Protein AF-A0A094KVV4-F1 (afdb_monomer)

Solvent-accessible surface area (backbone atoms only — not comparable to full-atom values): 6250 Å² total; per-residue (Å²): 112,73,70,60,54,53,53,52,53,54,53,55,55,54,58,66,68,71,71,74,74,76,79,75,78,81,71,75,80,74,79,77,78,85,75,78,80,71,76,78,62,63,78,70,72,83,77,87,72,72,79,72,60,84,91,52,58,72,87,32,73,66,34,42,50,45,51,53,51,42,51,52,47,52,51,53,45,52,55,44,45,51,56,25,51,53,46,51,53,50,53,53,54,61,63,75,77,110

Mean predicted aligned error: 16.38 Å

Radius of gyration: 36.57 Å; Cα contacts (8 Å, |Δi|>4): 32; chains: 1; bounding box: 64×50×91 Å

Foldseek 3Di:
DVVVVVVVVVVVVVVVVVPDPPPDPPPPDDPPPPPPPLPPQDQDDDDDQDDADPVDDCPDPRNVVSVVVRVVSVVVNVVSVVSSVVSVVVVVVVVVVD

Secondary structure (DSSP, 8-state):
-HHHHHHHHHHHHHHHHTT---------------------PPPPPPPPPPPPPSSS-TTSHHHHHHHHHHHHHHHHHHHHHHHHHHHHHHHHHHHHT-

Structure (mmCIF, N/CA/C/O backbone):
data_AF-A0A094KVV4-F1
#
_entry.id   AF-A0A094KVV4-F1
#
loop_
_atom_site.group_PDB
_atom_site.id
_atom_site.type_symbol
_atom_site.label_atom_id
_atom_site.label_alt_id
_atom_site.label_comp_id
_atom_site.label_asym_id
_atom_site.label_entity_id
_atom_site.label_seq_id
_atom_site.pdbx_PDB_ins_code
_atom_site.Cartn_x
_atom_site.Cartn_y
_atom_site.Cartn_z
_atom_site.occupancy
_atom_site.B_iso_or_equiv
_atom_site.auth_seq_id
_atom_site.auth_comp_id
_atom_site.auth_asym_id
_atom_site.auth_atom_id
_atom_site.pdbx_PDB_model_num
ATOM 1 N N . MET A 1 1 ? -46.356 -45.538 67.146 1.00 58.53 1 MET A N 1
ATOM 2 C CA . MET A 1 1 ? -46.399 -44.104 67.526 1.00 58.53 1 MET A CA 1
ATOM 3 C C . MET A 1 1 ? -45.072 -43.367 67.307 1.00 58.53 1 MET A C 1
ATOM 5 O O . MET A 1 1 ? -45.102 -42.338 66.651 1.00 58.53 1 MET A O 1
ATOM 9 N N . LYS A 1 2 ? -43.903 -43.886 67.733 1.00 58.56 2 LYS A N 1
ATOM 10 C CA . LYS A 1 2 ? -42.592 -43.206 67.549 1.00 58.56 2 LYS A CA 1
ATOM 11 C C . LYS A 1 2 ? -42.231 -42.855 66.090 1.00 58.56 2 LYS A C 1
ATOM 13 O O . LYS A 1 2 ? -41.721 -41.773 65.835 1.00 58.56 2 LYS A O 1
ATOM 18 N N . ARG A 1 3 ? -42.550 -43.734 65.127 1.00 67.69 3 ARG A N 1
ATOM 19 C CA . ARG A 1 3 ? -42.287 -43.498 63.690 1.00 67.69 3 ARG A CA 1
ATOM 20 C C . ARG A 1 3 ? -43.145 -42.380 63.083 1.00 67.69 3 ARG A C 1
ATOM 22 O O . ARG A 1 3 ? -42.664 -41.659 62.225 1.00 67.69 3 ARG A O 1
ATOM 29 N N . VAL A 1 4 ? -44.378 -42.212 63.568 1.00 74.31 4 VAL A N 1
ATOM 30 C CA . VAL A 1 4 ? -45.297 -41.150 63.114 1.00 74.31 4 VAL A CA 1
ATOM 31 C C . VAL A 1 4 ? -44.835 -39.789 63.636 1.00 74.31 4 VAL A C 1
ATOM 33 O O . VAL A 1 4 ? -44.835 -38.811 62.898 1.00 74.31 4 VAL A O 1
ATOM 36 N N . LEU A 1 5 ? -44.354 -39.751 64.883 1.00 75.88 5 LEU A N 1
ATOM 37 C CA . LEU A 1 5 ? -43.798 -38.541 65.487 1.00 75.88 5 LEU A CA 1
ATOM 38 C C . LEU A 1 5 ? -42.541 -38.058 64.744 1.00 75.88 5 LEU A C 1
ATOM 40 O O . LEU A 1 5 ? -42.385 -36.870 64.495 1.00 75.88 5 LEU A O 1
ATOM 44 N N . MET A 1 6 ? -41.670 -38.989 64.345 1.00 74.38 6 MET A N 1
ATOM 45 C CA . MET A 1 6 ? -40.449 -38.657 63.607 1.00 74.38 6 MET A CA 1
ATOM 46 C C . MET A 1 6 ? -40.757 -38.095 62.210 1.00 74.38 6 MET A C 1
ATOM 48 O O . MET A 1 6 ? -40.109 -37.151 61.770 1.00 74.38 6 MET A O 1
ATOM 52 N N . LEU A 1 7 ? -41.792 -38.622 61.550 1.00 78.31 7 LEU A N 1
ATOM 53 C CA . LEU A 1 7 ? -42.238 -38.163 60.232 1.00 78.31 7 LEU A CA 1
ATOM 54 C C . LEU A 1 7 ? -42.821 -36.742 60.287 1.00 78.31 7 LEU A C 1
ATOM 56 O O . LEU A 1 7 ? -42.529 -35.927 59.417 1.00 78.31 7 LEU A O 1
ATOM 60 N N . LEU A 1 8 ? -43.568 -36.418 61.349 1.00 76.81 8 LEU A N 1
ATOM 61 C CA . LEU A 1 8 ? -44.102 -35.072 61.588 1.00 76.81 8 LEU A CA 1
ATOM 62 C C . LEU A 1 8 ? -43.002 -34.029 61.827 1.00 76.81 8 LEU A C 1
ATOM 64 O O . LEU A 1 8 ? -43.102 -32.913 61.325 1.00 76.81 8 LEU A O 1
ATOM 68 N N . ILE A 1 9 ? -41.937 -34.392 62.547 1.00 79.56 9 ILE A N 1
ATOM 69 C CA . ILE A 1 9 ? -40.801 -33.489 62.798 1.00 79.56 9 ILE A CA 1
ATOM 70 C C . ILE A 1 9 ? -40.062 -33.179 61.494 1.00 79.56 9 ILE A C 1
ATOM 72 O O . ILE A 1 9 ? -39.754 -32.021 61.222 1.00 79.56 9 ILE A O 1
ATOM 76 N N . VAL A 1 10 ? -39.825 -34.192 60.658 1.00 78.62 10 VAL A N 1
ATOM 77 C CA . VAL A 1 10 ? -39.177 -33.998 59.353 1.00 78.62 10 VAL A CA 1
ATOM 78 C C . VAL A 1 10 ? -40.030 -33.098 58.454 1.00 78.62 10 VAL A C 1
ATOM 80 O O . VAL A 1 10 ? -39.498 -32.176 57.841 1.00 78.62 10 VAL A O 1
ATOM 83 N N . LEU A 1 11 ? -41.352 -33.296 58.432 1.00 77.94 11 LEU A N 1
ATOM 84 C CA . LEU A 1 11 ? -42.265 -32.473 57.633 1.00 77.94 11 LEU A CA 1
ATOM 85 C C . LEU A 1 11 ? -42.257 -30.996 58.068 1.00 77.94 11 LEU A C 1
ATOM 87 O O . LEU A 1 11 ? -42.264 -30.100 57.225 1.00 77.94 11 LEU A O 1
ATOM 91 N N . MET A 1 12 ? -42.189 -30.745 59.378 1.00 74.12 12 MET A N 1
ATOM 92 C CA . MET A 1 12 ? -42.106 -29.390 59.935 1.00 74.12 12 MET A CA 1
ATOM 93 C C . MET A 1 12 ? -40.789 -28.694 59.576 1.00 74.12 12 MET A C 1
ATO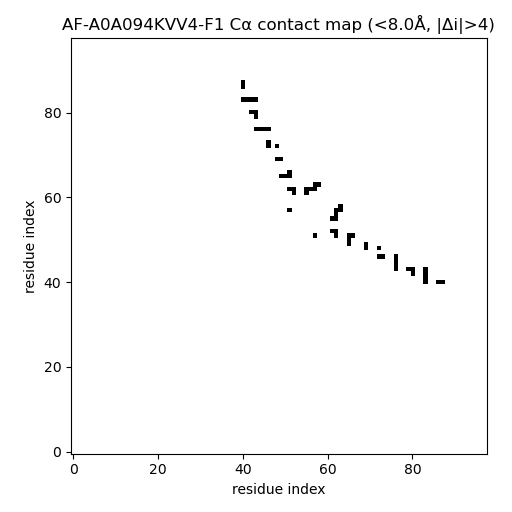M 95 O O . MET A 1 12 ? -40.798 -27.503 59.280 1.00 74.12 12 MET A O 1
ATOM 99 N N . ILE A 1 13 ? -39.670 -29.422 59.529 1.00 74.31 13 ILE A N 1
ATOM 100 C CA . ILE A 1 13 ? -38.373 -28.860 59.121 1.00 74.31 13 ILE A CA 1
ATOM 101 C C . ILE A 1 13 ? -38.401 -28.442 57.644 1.00 74.31 13 ILE A C 1
ATOM 103 O O . ILE A 1 13 ? -37.926 -27.358 57.310 1.00 74.31 13 ILE A O 1
ATOM 107 N N . PHE A 1 14 ? -39.006 -29.242 56.761 1.00 68.00 14 PHE A N 1
ATOM 108 C CA . PHE A 1 14 ? -39.101 -28.898 55.337 1.00 68.00 14 PHE A CA 1
ATOM 109 C C . PHE A 1 14 ? -39.943 -27.640 55.071 1.00 68.00 14 PHE A C 1
ATOM 111 O O . PHE A 1 14 ? -39.575 -26.842 54.209 1.00 68.00 14 PHE A O 1
ATOM 118 N N . LEU A 1 15 ? -41.012 -27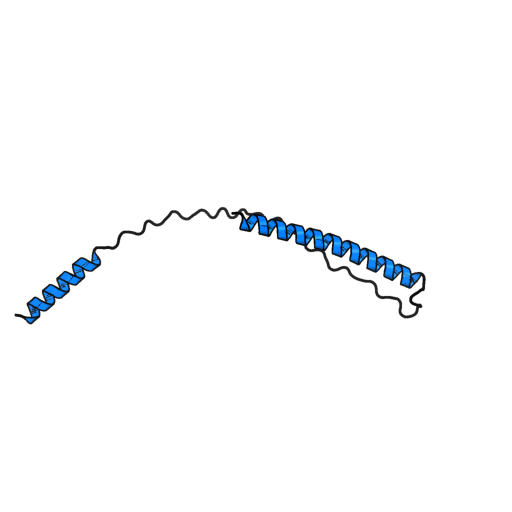.411 55.840 1.00 67.25 15 LEU A N 1
ATOM 119 C CA . LEU A 1 15 ? -41.869 -26.225 55.694 1.00 67.25 15 LEU A CA 1
ATOM 120 C C . LEU A 1 15 ? -41.159 -24.914 56.069 1.00 67.25 15 LEU A C 1
ATOM 122 O O . LEU A 1 15 ? -41.421 -23.877 55.457 1.00 67.25 15 LEU A O 1
ATOM 126 N N . VAL A 1 16 ? -40.227 -24.952 57.027 1.00 67.50 16 VAL A N 1
ATOM 127 C CA . VAL A 1 16 ? -39.448 -23.769 57.441 1.00 67.50 16 VAL A CA 1
ATOM 128 C C . VAL A 1 16 ? -38.425 -23.364 56.370 1.00 67.50 16 VAL A C 1
ATOM 130 O O . VAL A 1 16 ? -38.143 -22.179 56.204 1.00 67.50 16 VAL A O 1
ATOM 133 N N . ILE A 1 17 ? -37.905 -24.318 55.592 1.00 64.12 17 ILE A N 1
ATOM 134 C CA . ILE A 1 17 ? -36.867 -24.058 54.579 1.00 64.12 17 ILE A CA 1
ATOM 135 C C . ILE A 1 17 ? -37.475 -23.501 53.275 1.00 64.12 17 ILE A C 1
ATOM 137 O O . ILE A 1 17 ? -36.829 -22.725 52.574 1.00 64.12 17 ILE A O 1
ATOM 141 N N . SER A 1 18 ? -38.742 -23.807 52.969 1.00 62.69 18 SER A N 1
ATOM 142 C CA . SER A 1 18 ? -39.444 -23.295 51.776 1.00 62.69 18 SER A CA 1
ATOM 143 C C . SER A 1 18 ? -39.900 -21.827 51.859 1.00 62.69 18 SER A C 1
ATOM 145 O O . SER A 1 18 ? -40.373 -21.282 50.864 1.00 62.69 18 SER A O 1
ATOM 147 N N . GLY A 1 19 ? -39.770 -21.171 53.019 1.00 58.66 19 GLY A N 1
ATOM 148 C CA . GLY A 1 19 ? -40.292 -19.817 53.266 1.00 58.66 19 GLY A CA 1
ATOM 149 C C . GLY A 1 19 ? -39.381 -18.645 52.870 1.00 58.66 19 GLY A C 1
ATOM 150 O O . GLY A 1 19 ? -39.789 -17.497 53.010 1.00 58.66 19 GLY A O 1
ATOM 151 N N . CYS A 1 20 ? -38.166 -18.894 52.372 1.00 63.03 20 CYS A N 1
ATOM 152 C CA . CYS A 1 20 ? -37.198 -17.843 52.027 1.00 63.03 20 CYS A CA 1
ATOM 153 C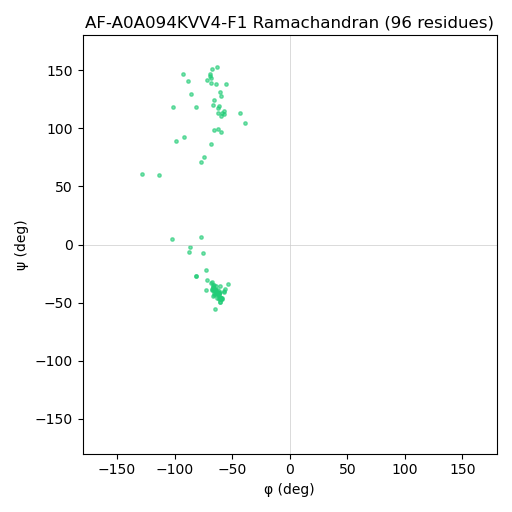 C . CYS A 1 20 ? -36.921 -17.770 50.517 1.00 63.03 20 CYS A C 1
ATOM 155 O O . CYS A 1 20 ? -35.781 -17.883 50.076 1.00 63.03 20 CYS A O 1
ATOM 157 N N . SER A 1 21 ? -37.951 -17.526 49.707 1.00 56.59 21 SER A N 1
ATOM 158 C CA . SER A 1 21 ? -37.751 -16.937 48.378 1.00 56.59 21 SER A CA 1
ATOM 159 C C . SER A 1 21 ? -38.028 -15.440 48.481 1.00 56.59 21 SER A C 1
ATOM 161 O O . SER A 1 21 ? -39.160 -14.984 48.331 1.00 56.59 21 SER A O 1
ATOM 163 N N . LYS A 1 22 ? -36.993 -14.655 48.804 1.00 55.16 22 LYS A N 1
ATOM 164 C CA . LYS A 1 22 ? -37.036 -13.215 48.536 1.00 55.16 22 LYS A CA 1
ATOM 165 C C . LYS A 1 22 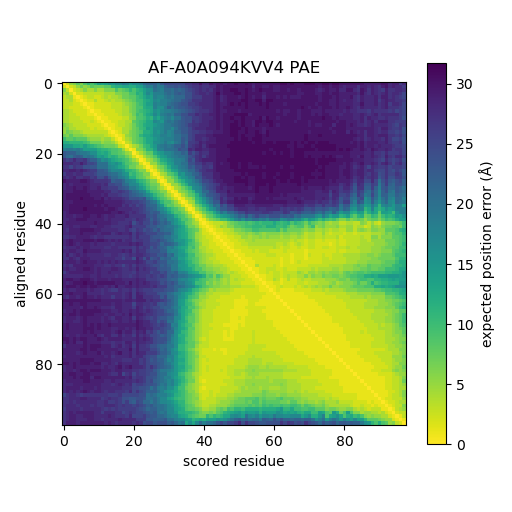? -37.163 -13.072 47.024 1.00 55.16 22 LYS A C 1
ATOM 167 O O . LYS A 1 22 ? -36.242 -13.441 46.301 1.00 55.16 22 LYS A O 1
ATOM 172 N N . SER A 1 23 ? -38.309 -12.574 46.569 1.00 57.69 23 SER A N 1
ATOM 173 C CA . SER A 1 23 ? -38.522 -12.123 45.198 1.00 57.69 23 SER A CA 1
ATOM 174 C C . SER A 1 23 ? -37.310 -11.310 44.746 1.00 57.69 23 SER A C 1
ATOM 176 O O . SER A 1 23 ? -37.034 -10.242 45.297 1.00 57.69 23 SER A O 1
ATOM 178 N N . ILE A 1 24 ? -36.568 -11.849 43.784 1.00 59.12 24 ILE A N 1
ATOM 179 C CA . ILE A 1 24 ? -35.486 -11.141 43.110 1.00 59.12 24 ILE A CA 1
ATOM 180 C C . ILE A 1 24 ? -36.151 -9.936 42.432 1.00 59.12 24 ILE A C 1
ATOM 182 O O . ILE A 1 24 ? -37.068 -10.148 41.633 1.00 59.12 24 ILE A O 1
ATOM 186 N N . PRO A 1 25 ? -35.784 -8.686 42.762 1.00 50.84 25 PRO A N 1
ATOM 187 C CA . PRO A 1 25 ? -36.264 -7.556 41.991 1.00 50.84 25 PRO A CA 1
ATOM 188 C C . PRO A 1 25 ? -35.727 -7.732 40.572 1.00 50.84 25 PRO A C 1
ATOM 190 O O . PRO A 1 25 ? -34.520 -7.793 40.355 1.00 50.84 25 PRO A O 1
ATOM 193 N N . ILE A 1 26 ? -36.639 -7.882 39.615 1.00 58.84 26 ILE A N 1
ATOM 194 C CA . ILE A 1 26 ? -36.313 -7.834 38.194 1.00 58.84 26 ILE A CA 1
ATOM 195 C C . ILE A 1 26 ? -35.854 -6.397 37.950 1.00 58.84 26 ILE A C 1
ATOM 197 O O . ILE A 1 26 ? -36.679 -5.483 37.887 1.00 58.84 26 ILE A O 1
ATOM 201 N N . GLU A 1 27 ? -34.540 -6.182 37.921 1.00 53.50 27 GLU A N 1
ATOM 202 C CA . GLU A 1 27 ? -33.968 -4.894 37.549 1.00 53.50 27 GLU A CA 1
ATOM 203 C C . GLU A 1 27 ? -34.506 -4.489 36.168 1.00 53.50 27 GLU A C 1
ATOM 205 O O . GLU A 1 27 ? -34.660 -5.341 35.283 1.00 53.50 27 GLU A O 1
ATOM 210 N N . PRO A 1 28 ? -34.863 -3.207 35.978 1.00 52.09 28 PRO A N 1
ATOM 211 C CA . PRO A 1 28 ? -35.439 -2.749 34.729 1.00 52.09 28 PRO A CA 1
ATOM 212 C C . PRO A 1 28 ? -34.448 -3.013 33.602 1.00 52.09 28 PRO A C 1
ATOM 214 O O . PRO A 1 28 ? -33.291 -2.609 33.678 1.00 52.09 28 PRO A O 1
ATOM 217 N N . ILE A 1 29 ? -34.945 -3.683 32.559 1.00 54.38 29 ILE A N 1
ATOM 218 C CA . ILE A 1 29 ? -34.287 -3.910 31.273 1.00 54.38 29 ILE A CA 1
ATOM 219 C C . ILE A 1 29 ? -33.530 -2.635 30.901 1.00 54.38 29 ILE A C 1
ATOM 221 O O . ILE A 1 29 ? -34.137 -1.627 30.522 1.00 54.38 29 ILE A O 1
ATOM 225 N N . ILE A 1 30 ? -32.207 -2.673 31.062 1.00 51.44 30 ILE A N 1
ATOM 226 C CA . ILE A 1 30 ? -31.319 -1.601 30.639 1.00 51.44 30 ILE A CA 1
ATOM 227 C C . ILE A 1 30 ? -31.602 -1.440 29.150 1.00 51.44 30 ILE A C 1
ATOM 229 O O . ILE A 1 30 ? -31.364 -2.353 28.360 1.00 51.44 30 ILE A O 1
ATOM 233 N N . LYS A 1 31 ? -32.200 -0.306 28.770 1.00 43.72 31 LYS A N 1
ATOM 234 C CA . LYS A 1 31 ? -32.342 0.083 27.370 1.00 43.72 31 LYS A CA 1
ATOM 235 C C . LYS A 1 31 ? -30.929 0.175 26.819 1.00 43.72 31 LYS A C 1
ATOM 237 O O . LYS A 1 31 ? -30.265 1.190 27.013 1.00 43.72 31 LYS A O 1
ATOM 242 N N . ILE A 1 32 ? -30.469 -0.890 26.170 1.00 48.72 32 ILE A N 1
ATOM 243 C CA . ILE A 1 32 ? -29.233 -0.873 25.402 1.00 48.72 32 ILE A CA 1
ATOM 244 C C . ILE A 1 32 ? -29.484 0.151 24.304 1.00 48.72 32 ILE A C 1
ATOM 246 O O . ILE A 1 32 ? -30.209 -0.088 23.339 1.00 48.72 32 ILE A O 1
ATOM 250 N N . LYS A 1 33 ? -28.968 1.356 24.519 1.00 42.22 33 LYS A N 1
ATOM 251 C CA . LYS A 1 33 ? -28.984 2.436 23.548 1.00 42.22 33 LYS A CA 1
ATOM 252 C C . LYS A 1 33 ? -27.879 2.106 22.548 1.00 42.22 33 LYS A C 1
ATOM 254 O O . LYS A 1 33 ? -26.819 2.716 22.561 1.00 42.22 33 LYS A O 1
ATOM 259 N N . THR A 1 34 ? -28.089 1.084 21.723 1.00 43.69 34 THR A N 1
ATOM 260 C CA . THR A 1 34 ? -27.171 0.715 20.642 1.00 43.69 34 THR A CA 1
ATOM 261 C C . THR A 1 34 ? -27.316 1.735 19.520 1.00 43.69 34 THR A C 1
ATOM 263 O O . THR A 1 34 ? -27.949 1.502 18.499 1.00 43.69 34 THR A O 1
ATOM 266 N N . ILE A 1 35 ? -26.753 2.918 19.740 1.00 47.00 35 ILE A N 1
ATOM 267 C CA . ILE A 1 35 ? -26.395 3.851 18.676 1.00 47.00 35 ILE A CA 1
ATOM 268 C C . ILE A 1 35 ? -24.932 4.228 18.911 1.00 47.00 35 ILE A C 1
ATOM 270 O O . ILE A 1 35 ? -24.604 5.381 19.156 1.00 47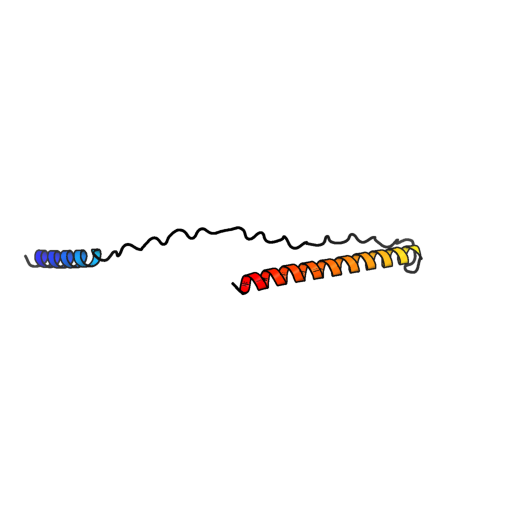.00 35 ILE A O 1
ATOM 274 N N . TYR A 1 36 ? -24.045 3.234 18.868 1.00 46.69 36 TYR A N 1
ATOM 275 C CA . TYR A 1 36 ? -22.654 3.508 18.530 1.00 46.69 36 TYR A CA 1
ATOM 276 C C . TYR A 1 36 ? -22.557 3.333 17.022 1.00 46.69 36 TYR A C 1
ATOM 278 O O . TYR A 1 36 ? -22.415 2.228 16.500 1.00 46.69 36 TYR A O 1
ATOM 286 N N . VAL A 1 37 ? -22.730 4.444 16.308 1.00 50.75 37 VAL A N 1
ATOM 287 C CA . VAL A 1 37 ? -22.335 4.538 14.905 1.00 50.75 37 VAL A CA 1
ATOM 288 C C . VAL A 1 37 ? -20.811 4.496 14.916 1.00 50.75 37 VAL A C 1
ATOM 290 O O . VAL A 1 37 ? -20.155 5.530 15.004 1.00 50.75 37 VAL A O 1
ATOM 293 N N . TYR A 1 38 ? -20.232 3.295 14.911 1.00 54.91 38 TYR A N 1
ATOM 294 C CA . TYR A 1 38 ? -18.820 3.154 14.587 1.00 54.91 38 TYR A CA 1
ATOM 295 C C . TYR A 1 38 ? -18.651 3.719 13.178 1.00 54.91 38 TYR A C 1
ATOM 297 O O . TYR A 1 38 ? -19.195 3.174 12.215 1.00 54.91 38 TYR A O 1
ATOM 305 N N . ASN A 1 39 ? -17.932 4.834 13.052 1.00 62.66 39 ASN A N 1
ATOM 306 C CA . ASN A 1 39 ? -17.445 5.262 11.749 1.00 62.66 39 ASN A CA 1
ATOM 307 C C . ASN A 1 39 ? -16.614 4.099 11.205 1.00 62.66 39 ASN A C 1
ATOM 309 O O . ASN A 1 39 ? -15.617 3.721 11.815 1.00 62.66 39 ASN A O 1
ATOM 313 N N . VAL A 1 40 ? -17.053 3.475 10.113 1.00 75.56 40 VAL A N 1
ATOM 314 C CA . VAL A 1 40 ? -16.316 2.359 9.515 1.00 75.56 40 VAL A CA 1
ATOM 315 C C . VAL A 1 40 ? -14.938 2.890 9.131 1.00 75.56 40 VAL A C 1
ATOM 317 O O . VAL A 1 40 ? -14.831 3.740 8.246 1.00 75.56 40 VAL A O 1
ATOM 320 N N . CYS A 1 41 ? -13.889 2.442 9.829 1.00 84.50 41 CYS A N 1
ATOM 321 C CA . CYS A 1 41 ? -12.531 2.816 9.461 1.00 84.50 41 CYS A CA 1
ATOM 322 C C . CYS A 1 41 ? -12.271 2.309 8.035 1.00 84.50 41 CYS A C 1
ATOM 324 O O . CYS A 1 41 ? -12.584 1.152 7.730 1.00 84.50 41 CYS A O 1
ATOM 326 N N . PRO A 1 42 ? -11.750 3.159 7.137 1.00 83.44 42 PRO A N 1
ATOM 327 C CA . PRO A 1 42 ? -11.557 2.775 5.749 1.00 83.44 42 PRO A CA 1
ATOM 328 C C . PRO A 1 42 ? -10.535 1.643 5.681 1.00 83.44 42 PRO A C 1
ATOM 330 O O . PRO A 1 42 ? -9.513 1.694 6.359 1.00 83.44 42 PRO A O 1
ATOM 333 N N . LYS A 1 43 ? -10.780 0.631 4.850 1.00 85.50 43 LYS A N 1
ATOM 334 C CA . LYS A 1 43 ? -9.769 -0.362 4.479 1.00 85.50 43 LYS A CA 1
ATOM 335 C C . LYS A 1 43 ? -9.252 0.005 3.087 1.00 85.50 43 LYS A C 1
ATOM 337 O O . LYS A 1 43 ? -10.064 0.021 2.166 1.00 85.50 43 LYS A O 1
ATOM 342 N N . PRO A 1 44 ? -7.956 0.313 2.911 1.00 89.69 44 PRO A N 1
ATOM 343 C CA . PRO A 1 44 ? -7.424 0.614 1.593 1.00 89.69 44 PRO A CA 1
ATOM 344 C C . PRO A 1 44 ? -7.419 -0.637 0.719 1.00 89.69 44 PRO A C 1
ATOM 346 O O . PRO A 1 44 ? -7.128 -1.741 1.190 1.00 89.69 44 PRO A O 1
ATOM 349 N N . ASP A 1 45 ? -7.708 -0.446 -0.562 1.00 90.25 45 ASP A N 1
ATOM 350 C CA . ASP A 1 45 ? -7.624 -1.512 -1.550 1.00 90.25 45 ASP A CA 1
ATOM 351 C C . ASP A 1 45 ? -6.165 -1.867 -1.840 1.00 90.25 45 ASP A C 1
ATOM 353 O O . ASP A 1 45 ? -5.294 -0.996 -1.925 1.00 90.25 45 ASP A O 1
ATOM 357 N N . ILE A 1 46 ? -5.902 -3.162 -2.015 1.00 93.12 46 ILE A N 1
ATOM 358 C CA . ILE A 1 46 ? -4.576 -3.646 -2.400 1.00 93.12 46 ILE A CA 1
ATOM 359 C C . ILE A 1 46 ? -4.283 -3.129 -3.817 1.00 93.12 46 ILE A C 1
ATOM 361 O O . ILE A 1 46 ? -5.075 -3.379 -4.731 1.00 93.12 46 ILE A O 1
ATOM 365 N N . PRO A 1 47 ? -3.168 -2.411 -4.033 1.00 94.38 47 PRO A N 1
ATOM 366 C CA . PRO A 1 47 ? -2.859 -1.863 -5.342 1.00 94.38 47 PRO A CA 1
ATOM 367 C C . PRO A 1 47 ? -2.541 -2.983 -6.334 1.00 94.38 47 PRO A C 1
ATOM 369 O O . PRO A 1 47 ? -1.803 -3.917 -6.031 1.00 94.38 47 PRO A O 1
ATOM 372 N N . ASN A 1 48 ? -3.045 -2.840 -7.559 1.00 96.50 48 ASN A N 1
ATOM 373 C CA . ASN A 1 48 ? -2.638 -3.695 -8.666 1.00 96.50 48 ASN A CA 1
ATOM 374 C C . ASN A 1 48 ? -1.308 -3.195 -9.258 1.00 96.50 48 ASN A C 1
ATOM 376 O O . ASN A 1 48 ? -1.230 -2.056 -9.752 1.00 96.50 48 ASN A O 1
ATOM 380 N N . TYR A 1 49 ? -0.274 -4.032 -9.203 1.00 96.31 49 TYR A N 1
ATOM 381 C CA . TYR A 1 49 ? 1.046 -3.735 -9.755 1.00 96.31 49 TYR A CA 1
ATOM 382 C C . TYR A 1 49 ? 1.129 -4.159 -11.216 1.00 96.31 49 TYR A C 1
ATOM 384 O O . TYR A 1 49 ? 0.600 -5.191 -11.611 1.00 96.31 49 TYR A O 1
ATOM 392 N N . ILE A 1 50 ? 1.798 -3.338 -12.018 1.00 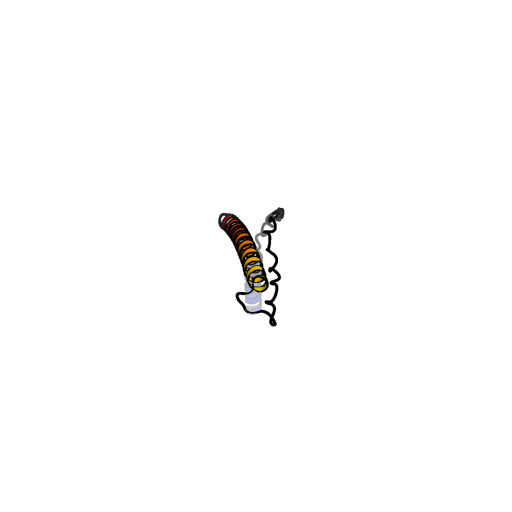97.06 50 ILE A N 1
ATOM 393 C CA . ILE A 1 50 ? 2.054 -3.657 -13.421 1.00 97.06 50 ILE A CA 1
ATOM 394 C C . ILE A 1 50 ? 3.334 -4.491 -13.471 1.00 97.06 50 ILE A C 1
ATOM 396 O O . ILE A 1 50 ? 4.334 -4.108 -12.860 1.00 97.06 50 ILE A O 1
ATOM 400 N N . GLU A 1 51 ? 3.296 -5.627 -14.157 1.00 97.06 51 GLU A N 1
ATOM 401 C CA . GLU A 1 51 ? 4.480 -6.460 -14.361 1.00 97.06 51 GLU A CA 1
ATOM 402 C C . GLU A 1 51 ? 5.495 -5.753 -15.262 1.00 97.06 51 GLU A C 1
ATOM 404 O O . GLU A 1 51 ? 5.136 -4.923 -16.098 1.00 97.06 51 GLU A O 1
ATOM 409 N N . LEU A 1 52 ? 6.778 -6.057 -15.065 1.00 96.81 52 LEU A N 1
ATOM 410 C CA . LEU A 1 52 ? 7.823 -5.553 -15.951 1.00 96.81 52 LEU A CA 1
ATOM 411 C C . LEU A 1 52 ? 7.705 -6.228 -17.313 1.00 96.81 52 LEU A C 1
ATOM 413 O O . LEU A 1 52 ? 7.397 -7.416 -17.392 1.00 96.81 52 LEU A O 1
ATOM 417 N N . ASP A 1 53 ? 8.013 -5.483 -18.367 1.00 95.25 53 ASP A N 1
ATOM 418 C CA . ASP A 1 53 ? 8.167 -6.074 -19.685 1.00 95.25 53 ASP A CA 1
ATOM 419 C C . ASP A 1 53 ? 9.393 -6.991 -19.689 1.00 95.25 53 ASP A C 1
ATOM 421 O O . ASP A 1 53 ? 10.517 -6.550 -19.423 1.00 95.25 53 ASP A O 1
ATOM 425 N N . SER A 1 54 ? 9.151 -8.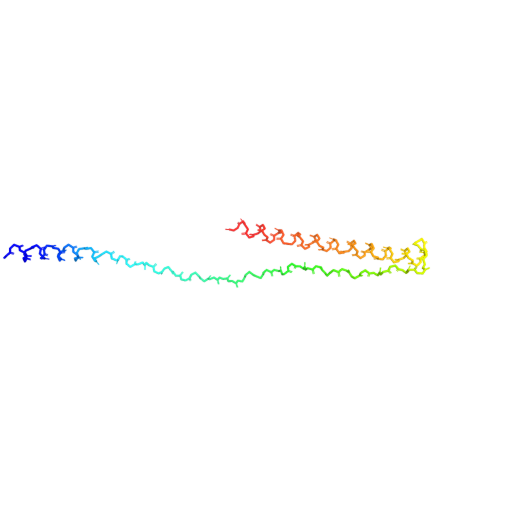268 -19.981 1.00 96.12 54 SER A N 1
ATOM 426 C CA . SER A 1 54 ? 10.166 -9.315 -20.048 1.00 96.12 54 SER A CA 1
ATOM 427 C C . SER A 1 54 ? 11.070 -9.204 -21.272 1.00 96.12 54 SER A C 1
ATOM 429 O O . SER A 1 54 ? 12.165 -9.765 -21.261 1.00 96.12 54 SER A O 1
ATOM 431 N N . GLU A 1 55 ? 10.625 -8.519 -22.327 1.00 96.69 55 GLU A N 1
ATOM 432 C CA . GLU A 1 55 ? 11.405 -8.339 -23.557 1.00 96.69 55 GLU A CA 1
ATOM 433 C C . GLU A 1 55 ? 12.422 -7.198 -23.424 1.00 96.69 55 GLU A C 1
ATOM 435 O O . GLU A 1 55 ? 13.486 -7.217 -24.049 1.00 96.69 55 GLU A O 1
ATOM 440 N N . SER A 1 56 ? 12.133 -6.223 -22.562 1.00 94.50 56 SER A N 1
ATOM 441 C CA . SER A 1 56 ? 12.997 -5.076 -22.307 1.00 94.50 56 SER A CA 1
ATOM 442 C C . SER A 1 56 ? 13.948 -5.292 -21.131 1.00 94.50 56 SER A C 1
ATOM 444 O O . SER A 1 56 ? 13.616 -5.872 -20.099 1.00 94.50 56 SER A O 1
ATOM 446 N N . HIS A 1 57 ? 15.149 -4.713 -21.222 1.00 94.88 57 HIS A N 1
ATOM 447 C CA . HIS A 1 57 ? 16.074 -4.690 -20.089 1.00 94.88 57 HIS A CA 1
ATOM 448 C C . HIS A 1 57 ? 15.492 -3.902 -18.897 1.00 94.88 57 HIS A C 1
ATOM 450 O O . HIS A 1 57 ? 14.702 -2.968 -19.067 1.00 94.88 57 HIS A O 1
ATOM 456 N N . LEU A 1 58 ? 15.916 -4.241 -17.673 1.00 92.19 58 LEU A N 1
ATOM 457 C CA . LEU A 1 58 ? 15.418 -3.611 -16.438 1.00 92.19 58 LEU A CA 1
ATOM 458 C C . LEU A 1 58 ? 15.612 -2.087 -16.431 1.00 92.19 58 LEU A C 1
ATOM 460 O O . LEU A 1 58 ? 14.733 -1.342 -16.015 1.00 92.19 58 LEU A O 1
ATOM 464 N N . GLY A 1 59 ? 16.763 -1.627 -16.926 1.00 94.81 59 GLY A N 1
ATOM 465 C CA . GLY A 1 59 ? 17.087 -0.201 -17.031 1.00 94.81 59 GLY A CA 1
ATOM 466 C C . GLY A 1 59 ? 16.415 0.533 -18.196 1.00 94.81 59 GLY A C 1
ATOM 467 O O . GLY A 1 59 ? 16.799 1.664 -18.481 1.00 94.81 59 GLY A O 1
ATOM 468 N N . SER A 1 60 ? 15.504 -0.106 -18.938 1.00 97.44 60 SER A N 1
ATOM 469 C CA . SER A 1 60 ? 14.847 0.536 -20.078 1.00 97.44 60 SER A CA 1
ATOM 470 C C . SER A 1 60 ? 13.927 1.627 -19.560 1.00 97.44 60 SER A C 1
ATOM 472 O O . SER A 1 60 ? 13.335 1.489 -18.490 1.00 97.44 60 SER A O 1
ATOM 474 N N . ALA A 1 61 ? 13.776 2.717 -20.313 1.00 97.12 61 ALA A N 1
ATOM 475 C CA . ALA A 1 61 ? 12.890 3.807 -19.901 1.00 97.12 61 ALA A CA 1
ATOM 476 C C . ALA A 1 61 ? 11.466 3.301 -19.593 1.00 97.12 61 ALA A C 1
ATOM 478 O O . ALA A 1 61 ? 10.821 3.788 -18.668 1.00 97.12 61 ALA A O 1
ATOM 479 N N . TYR A 1 62 ? 11.008 2.279 -20.324 1.00 96.81 62 TYR A N 1
ATOM 480 C CA . TYR A 1 62 ? 9.724 1.628 -20.094 1.00 96.81 62 TYR A CA 1
ATOM 481 C C . TYR A 1 62 ? 9.657 0.909 -18.735 1.00 96.81 62 TYR A C 1
ATOM 483 O O . TYR A 1 62 ? 8.808 1.250 -17.909 1.00 96.81 62 TYR A O 1
ATOM 491 N N . ASN A 1 63 ? 10.587 -0.011 -18.448 1.00 97.69 63 ASN A N 1
ATOM 492 C CA . ASN A 1 63 ? 10.604 -0.735 -17.171 1.00 97.69 63 ASN A CA 1
ATOM 493 C C . ASN A 1 63 ? 10.886 0.184 -15.975 1.00 97.69 63 ASN A C 1
ATOM 495 O O . ASN A 1 63 ? 10.284 0.012 -14.916 1.00 97.69 63 ASN A O 1
ATOM 499 N N . ILE A 1 64 ? 11.717 1.215 -16.141 1.00 98.00 64 ILE A N 1
ATOM 500 C CA . ILE A 1 64 ? 11.933 2.241 -15.113 1.00 98.00 64 ILE A CA 1
ATOM 501 C C . ILE A 1 64 ? 10.629 2.984 -14.798 1.00 98.00 64 ILE A C 1
ATOM 503 O O . ILE A 1 64 ? 10.302 3.169 -13.625 1.00 98.00 64 ILE A O 1
ATOM 507 N N . ASN A 1 65 ? 9.840 3.355 -15.809 1.00 97.75 65 ASN A N 1
ATOM 508 C CA . ASN A 1 65 ? 8.542 3.994 -15.587 1.00 97.75 65 ASN A CA 1
ATOM 509 C C . ASN A 1 65 ? 7.551 3.068 -14.865 1.00 97.75 65 ASN A C 1
ATOM 511 O O . ASN A 1 65 ? 6.839 3.531 -13.970 1.00 97.75 65 ASN A O 1
ATOM 515 N N . ILE A 1 66 ? 7.531 1.769 -15.188 1.00 97.88 66 ILE A N 1
ATOM 516 C CA . ILE A 1 66 ? 6.712 0.781 -14.465 1.00 97.88 66 ILE A CA 1
ATOM 517 C C . ILE A 1 66 ? 7.134 0.700 -12.994 1.00 97.88 66 ILE A C 1
ATOM 519 O O . ILE A 1 66 ? 6.283 0.772 -12.105 1.00 97.88 66 ILE A O 1
ATOM 523 N N . LEU A 1 67 ? 8.438 0.607 -12.720 1.00 97.81 67 LEU A N 1
ATOM 524 C CA . LEU A 1 67 ? 8.971 0.557 -11.356 1.00 97.81 67 LEU A CA 1
ATOM 525 C C . LEU A 1 67 ? 8.595 1.802 -10.552 1.00 97.81 67 LEU A C 1
ATOM 527 O O . LEU A 1 67 ? 8.108 1.679 -9.427 1.00 97.81 67 LEU A O 1
ATOM 531 N N . ILE A 1 68 ? 8.765 2.993 -11.131 1.00 98.06 68 ILE A N 1
ATOM 532 C CA . ILE A 1 68 ? 8.381 4.259 -10.492 1.00 98.06 68 ILE A CA 1
ATOM 533 C C . ILE A 1 68 ? 6.873 4.276 -10.214 1.00 98.06 68 ILE A C 1
ATOM 535 O O . ILE A 1 68 ? 6.455 4.598 -9.101 1.00 98.06 68 ILE A O 1
ATOM 539 N N . GLY A 1 69 ? 6.047 3.885 -11.187 1.00 98.00 69 GLY A N 1
ATOM 540 C CA . GLY A 1 69 ? 4.594 3.819 -11.025 1.00 98.00 69 GLY A CA 1
ATOM 541 C C . GLY A 1 69 ? 4.166 2.866 -9.905 1.00 98.00 69 GLY A C 1
ATOM 542 O O . GLY A 1 69 ? 3.352 3.231 -9.052 1.00 98.00 69 GLY A O 1
ATOM 543 N N . ASN A 1 70 ? 4.749 1.669 -9.852 1.00 98.12 70 ASN A N 1
ATOM 544 C CA . ASN A 1 70 ? 4.488 0.693 -8.793 1.00 98.12 70 ASN A CA 1
ATOM 545 C C . ASN A 1 70 ? 4.953 1.198 -7.418 1.00 98.12 70 ASN A C 1
ATOM 547 O O . ASN A 1 70 ? 4.236 1.026 -6.429 1.00 98.12 70 ASN A O 1
ATOM 551 N N . ALA A 1 71 ? 6.100 1.877 -7.346 1.00 97.38 71 ALA A N 1
ATOM 552 C CA . ALA A 1 71 ? 6.598 2.477 -6.110 1.00 97.38 71 ALA A CA 1
ATOM 553 C C . ALA A 1 71 ? 5.658 3.574 -5.582 1.00 97.38 71 ALA A C 1
ATOM 555 O O . ALA A 1 71 ? 5.378 3.628 -4.383 1.00 97.38 71 ALA A O 1
ATOM 556 N N . LEU A 1 72 ? 5.112 4.418 -6.464 1.00 97.75 72 LEU A N 1
ATOM 557 C CA . LEU A 1 72 ? 4.126 5.436 -6.087 1.00 97.75 72 LEU A CA 1
ATOM 558 C C . LEU A 1 72 ? 2.822 4.811 -5.574 1.00 97.75 72 LEU A C 1
ATOM 560 O O . LEU A 1 72 ? 2.301 5.252 -4.548 1.00 97.75 72 LEU A O 1
ATOM 564 N N . LYS A 1 7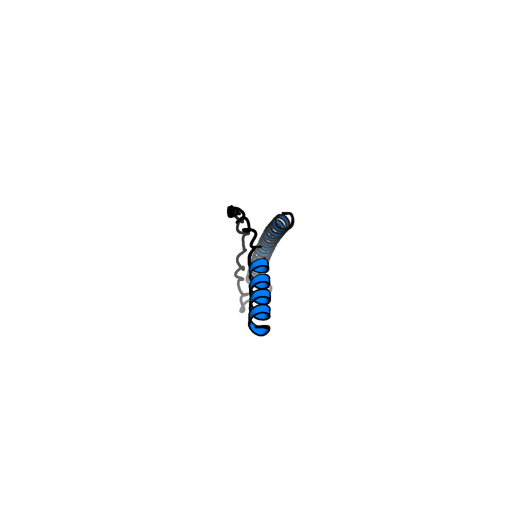3 ? 2.329 3.749 -6.227 1.00 97.44 73 LYS A N 1
ATOM 565 C CA . LYS A 1 73 ? 1.161 2.983 -5.754 1.00 97.44 73 LYS A CA 1
ATOM 566 C C . LYS A 1 73 ? 1.399 2.388 -4.365 1.00 97.44 73 LYS A C 1
ATOM 568 O O . LYS A 1 73 ? 0.549 2.535 -3.491 1.00 97.44 73 LYS A O 1
ATOM 573 N N . MET A 1 74 ? 2.567 1.781 -4.141 1.00 97.00 74 MET A N 1
ATOM 574 C CA . MET A 1 74 ? 2.955 1.237 -2.834 1.00 97.00 74 MET A CA 1
ATOM 575 C C . MET A 1 74 ? 2.999 2.328 -1.758 1.00 97.00 74 MET A C 1
ATOM 577 O O . MET A 1 74 ? 2.448 2.155 -0.673 1.00 97.00 74 MET A O 1
ATOM 581 N N . LYS A 1 75 ? 3.603 3.483 -2.062 1.00 96.50 75 LYS A N 1
ATOM 582 C CA . LYS A 1 75 ? 3.655 4.622 -1.136 1.00 96.50 75 LYS A CA 1
ATOM 583 C C . LYS A 1 75 ? 2.255 5.104 -0.751 1.00 96.50 75 LYS A C 1
ATOM 585 O O . LYS A 1 75 ? 1.992 5.324 0.427 1.00 96.50 75 LYS A O 1
ATOM 590 N N . SER A 1 76 ? 1.362 5.255 -1.730 1.00 95.25 76 SER A N 1
ATOM 591 C CA . SER A 1 76 ? -0.022 5.665 -1.477 1.00 95.25 76 SER A CA 1
ATOM 592 C C . SER A 1 76 ? -0.758 4.654 -0.599 1.00 95.25 76 SER A C 1
ATOM 594 O O . SER A 1 76 ? -1.396 5.050 0.372 1.00 95.25 76 SER A O 1
ATOM 596 N N . TYR A 1 77 ? -0.632 3.360 -0.905 1.00 96.44 77 TYR A N 1
ATOM 597 C CA . TYR A 1 77 ? -1.244 2.287 -0.122 1.00 96.44 77 TYR A CA 1
ATOM 598 C C . TYR A 1 77 ? -0.771 2.297 1.336 1.00 96.44 77 TYR A C 1
ATOM 600 O O . TYR A 1 77 ? -1.597 2.267 2.245 1.00 96.44 77 TYR A O 1
ATOM 608 N N . ASN A 1 78 ? 0.539 2.426 1.571 1.00 95.25 78 ASN A N 1
ATOM 609 C CA . ASN A 1 78 ? 1.099 2.486 2.922 1.00 95.25 78 ASN A CA 1
ATOM 610 C C . ASN A 1 78 ? 0.575 3.687 3.718 1.00 95.25 78 ASN A C 1
ATOM 612 O O . ASN A 1 78 ? 0.230 3.538 4.887 1.00 95.25 78 ASN A O 1
ATOM 616 N N . ASN A 1 79 ? 0.465 4.860 3.091 1.00 94.31 79 ASN A N 1
ATOM 617 C CA . ASN A 1 79 ? -0.096 6.040 3.751 1.00 94.31 79 ASN A CA 1
ATOM 618 C C . ASN A 1 79 ? -1.560 5.820 4.156 1.00 94.31 79 ASN A C 1
ATOM 620 O O . ASN A 1 79 ? -1.952 6.167 5.268 1.00 94.31 79 ASN A O 1
ATOM 624 N N . SER A 1 80 ? -2.366 5.223 3.276 1.00 94.00 80 SER A N 1
ATOM 625 C CA . SER A 1 80 ? -3.756 4.899 3.601 1.00 94.00 80 SER A CA 1
ATOM 626 C C . SER A 1 80 ? -3.854 3.843 4.701 1.00 94.00 80 SER A C 1
ATOM 628 O O . SER A 1 80 ? -4.685 3.984 5.591 1.00 94.00 80 SER A O 1
ATOM 630 N N . LEU A 1 81 ? -2.983 2.829 4.685 1.00 94.94 81 LEU A N 1
ATOM 631 C CA . LEU A 1 81 ? -2.938 1.786 5.709 1.00 94.94 81 LEU A CA 1
ATOM 632 C C . LEU A 1 81 ? -2.620 2.360 7.093 1.00 94.94 81 LEU A C 1
ATOM 634 O O . LEU A 1 81 ? -3.263 1.976 8.065 1.00 94.94 81 LEU A O 1
ATOM 638 N N . LEU A 1 82 ? -1.676 3.301 7.181 1.00 93.31 82 LEU A N 1
ATOM 639 C CA . LEU A 1 82 ? -1.371 4.002 8.431 1.00 93.31 82 LEU A CA 1
ATOM 640 C C . LEU A 1 82 ? -2.594 4.759 8.959 1.00 93.31 82 LEU A C 1
ATOM 642 O O . LEU A 1 82 ? -2.956 4.582 10.119 1.00 93.31 82 LEU A O 1
ATOM 646 N N . GLY A 1 83 ? -3.296 5.507 8.101 1.00 90.31 83 GLY A N 1
ATOM 647 C CA . GLY A 1 83 ? -4.530 6.196 8.495 1.00 90.31 83 GLY A CA 1
ATOM 648 C C . GLY A 1 83 ? -5.628 5.239 8.981 1.00 90.31 83 GLY A C 1
ATOM 649 O O . GLY A 1 83 ? -6.352 5.542 9.930 1.00 90.31 83 GLY A O 1
ATOM 650 N N . SER A 1 84 ? -5.731 4.052 8.380 1.00 91.69 84 SER A N 1
ATOM 651 C CA . SER A 1 84 ? -6.643 3.001 8.841 1.00 91.69 84 SER A CA 1
ATOM 652 C C . SER A 1 84 ? -6.255 2.450 10.210 1.00 91.69 84 SER A C 1
ATOM 654 O O . SER A 1 84 ? -7.127 2.287 11.062 1.00 91.69 84 SER A O 1
ATOM 656 N N . ILE A 1 85 ? -4.966 2.178 10.435 1.00 92.25 85 ILE A N 1
ATOM 657 C CA . ILE A 1 85 ? -4.450 1.703 11.726 1.00 92.25 85 ILE A CA 1
ATOM 658 C C . ILE A 1 85 ? -4.743 2.739 12.813 1.00 92.25 85 ILE A C 1
ATOM 660 O O . ILE A 1 85 ? -5.344 2.394 13.828 1.00 92.25 85 ILE A O 1
ATOM 664 N N . GLU A 1 86 ? -4.415 4.010 12.574 1.00 91.81 86 GLU A N 1
ATOM 665 C CA . GLU A 1 86 ? -4.678 5.105 13.516 1.00 91.81 86 GLU A CA 1
ATOM 666 C C . GLU A 1 86 ? -6.169 5.217 13.867 1.00 91.81 86 GLU A C 1
ATOM 668 O O . GLU A 1 86 ? -6.528 5.405 15.033 1.00 91.81 86 GLU A O 1
ATOM 673 N N . CYS A 1 87 ? -7.053 5.049 12.878 1.00 89.56 87 CYS A N 1
ATOM 674 C CA . CYS A 1 87 ? -8.498 5.037 13.095 1.00 89.56 87 CYS A CA 1
ATOM 675 C C . CYS A 1 87 ? -8.927 3.905 14.042 1.00 89.56 87 CYS A C 1
ATOM 677 O O . CYS A 1 87 ? -9.636 4.156 15.020 1.00 89.56 87 CYS A O 1
ATOM 679 N N . TYR A 1 88 ? -8.472 2.672 13.795 1.00 88.31 88 TYR A N 1
ATOM 680 C CA . TYR A 1 88 ? -8.815 1.522 14.637 1.00 88.31 88 TYR A CA 1
ATOM 681 C C . TYR A 1 88 ? -8.209 1.616 16.041 1.00 88.31 88 TYR A C 1
ATOM 683 O O . TYR A 1 88 ? -8.877 1.286 17.022 1.00 88.31 88 TYR A O 1
ATOM 691 N N . GLU A 1 89 ? -6.975 2.107 16.170 1.00 89.62 89 GLU A N 1
ATOM 692 C CA . GLU A 1 89 ? -6.351 2.343 17.474 1.00 89.62 89 GLU A CA 1
ATOM 693 C C . GLU A 1 89 ? -7.132 3.363 18.301 1.00 89.62 89 GLU A C 1
ATOM 695 O O . GLU A 1 89 ? -7.327 3.166 19.503 1.00 89.62 89 GLU A O 1
ATOM 700 N N . LYS A 1 90 ? -7.602 4.445 17.671 1.00 87.50 90 LYS A N 1
ATOM 701 C CA . LYS A 1 90 ? -8.421 5.456 18.342 1.00 87.50 90 LYS A CA 1
ATOM 702 C C . LYS A 1 90 ? -9.749 4.871 18.824 1.00 87.50 90 LYS A C 1
ATOM 704 O O . LYS A 1 90 ? -10.085 5.057 19.989 1.00 87.50 90 LYS A O 1
ATOM 709 N N . GLN A 1 91 ?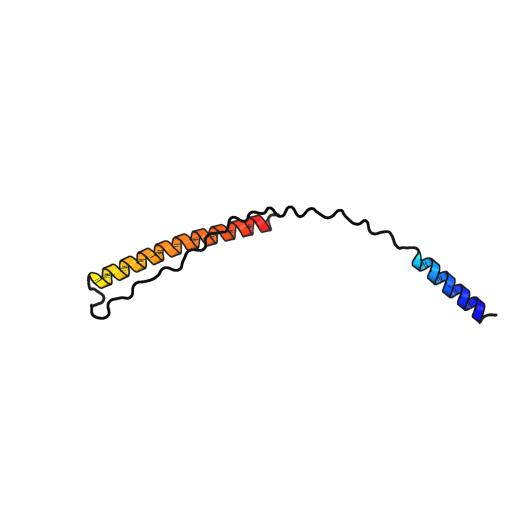 -10.444 4.104 17.980 1.00 83.06 91 GLN A N 1
ATOM 710 C CA . GLN A 1 91 ? -11.688 3.428 18.374 1.00 83.06 91 GLN A CA 1
ATOM 711 C C . GLN A 1 91 ? -11.481 2.450 19.535 1.00 83.06 91 GLN A C 1
ATOM 713 O O . GLN A 1 91 ? -12.287 2.410 20.460 1.00 83.06 91 GLN A O 1
ATOM 718 N N . SER A 1 92 ? -10.381 1.694 19.526 1.00 83.00 92 SER A N 1
ATOM 719 C CA . SER A 1 92 ? -10.035 0.785 20.624 1.00 83.00 92 SER A CA 1
ATOM 720 C C . SER A 1 92 ? -9.765 1.532 21.937 1.00 83.00 92 SER A C 1
ATOM 722 O O . SER A 1 92 ? -10.216 1.112 23.001 1.00 83.00 92 SER A O 1
ATOM 724 N N . LYS A 1 93 ? -9.058 2.669 21.894 1.00 82.44 93 LYS A N 1
ATOM 725 C CA . LYS A 1 93 ? -8.790 3.492 23.089 1.00 82.44 93 LYS A CA 1
ATOM 726 C C . LYS A 1 93 ? -10.053 4.133 23.658 1.00 82.44 93 LYS A C 1
ATOM 728 O O . LYS A 1 93 ? -10.182 4.208 24.875 1.00 82.44 93 LYS A O 1
ATOM 733 N N . GLU A 1 94 ? -10.959 4.600 22.804 1.00 78.06 94 GLU A N 1
ATOM 734 C CA . GLU A 1 94 ? -12.254 5.144 23.230 1.00 78.06 94 GLU A CA 1
ATOM 735 C C . GLU A 1 94 ? -13.119 4.056 23.887 1.00 78.06 94 GLU A C 1
ATOM 737 O O . GLU A 1 94 ? -13.722 4.317 24.918 1.00 78.06 94 GLU A O 1
ATOM 742 N N . TYR A 1 95 ? -13.081 2.819 23.378 1.00 63.47 95 TYR A N 1
ATOM 743 C CA . TYR A 1 95 ? -13.792 1.681 23.972 1.00 63.47 95 TYR A CA 1
ATOM 744 C C . TYR A 1 95 ? -13.258 1.249 25.351 1.00 63.47 95 TYR A C 1
ATOM 746 O O . TYR A 1 95 ? -14.029 0.805 26.188 1.00 63.47 95 TYR A O 1
ATOM 754 N N . ASN A 1 96 ? -11.946 1.347 25.600 1.00 60.44 96 ASN A N 1
ATOM 755 C CA . ASN A 1 96 ? -11.331 0.877 26.854 1.00 60.44 96 ASN A CA 1
ATOM 756 C C . ASN A 1 96 ? -11.328 1.914 27.997 1.00 60.44 96 ASN A C 1
ATOM 758 O O . ASN A 1 96 ? -10.882 1.592 29.096 1.00 60.44 96 ASN A O 1
ATOM 762 N N . ASN A 1 97 ? -11.742 3.159 27.737 1.00 57.50 97 ASN A N 1
ATOM 763 C CA . ASN A 1 97 ? -11.812 4.233 28.740 1.00 57.50 97 ASN A CA 1
ATOM 764 C C . ASN A 1 97 ? -13.248 4.497 29.246 1.00 57.50 97 ASN A C 1
ATOM 766 O O . ASN A 1 97 ? -13.445 5.440 30.015 1.00 57.50 97 ASN A O 1
ATOM 770 N N . GLU A 1 98 ? -14.221 3.686 28.821 1.00 45.62 98 GLU A N 1
ATOM 771 C CA . GLU A 1 98 ? -15.586 3.604 29.369 1.00 45.62 98 GLU A CA 1
ATOM 772 C C . GLU A 1 98 ? -15.732 2.353 30.250 1.00 45.62 98 GLU A C 1
ATOM 774 O O . GLU A 1 98 ? -16.456 2.443 31.269 1.00 45.62 98 GLU A O 1
#

Sequence (98 aa):
MKRVLMLLIVLMIFLVISGCSKSIPIEPIIKIKTIYVYNVCPKPDIPNYIELDSESHLGSAYNINILIGNALKMKSYNNSLLGSIECYEKQSKEYNNE

pLDDT: mean 78.92, std 17.95, range [42.22, 98.12]